Protein AF-A0A920R670-F1 (afdb_monomer)

Sequence (106 aa):
MGSRFCSRLHLQIFKWGPRGAPAFLYAAKKHQEYCEQPITGWMGHKAPFDFDKKYVASKRMTKFLSGTPPVLSMSMLDAALVSFEKIDVQQLREKSIQLTELFLSL

Mean predicted aligned error: 9.37 Å

Solvent-accessible surface area (backbone atoms only — not comparable to full-atom values): 6595 Å² total; per-residue (Å²): 136,83,80,64,65,56,83,86,53,81,65,47,78,48,75,56,80,65,96,81,46,62,69,46,80,45,62,55,77,94,44,36,68,73,49,61,59,90,62,73,26,58,58,5,29,64,59,60,83,70,75,63,91,68,88,46,70,30,68,46,77,52,27,70,32,42,59,85,74,63,60,69,45,49,54,54,47,51,62,54,48,60,72,48,73,83,52,56,68,65,62,54,50,52,52,53,49,54,55,50,52,52,61,73,75,108

Radius of gyration: 18.81 Å; Cα contacts (8 Å, |Δi|>4): 95; chains: 1; bounding box: 41×33×57 Å

Structure (mmCIF, N/CA/C/O backbone):
data_AF-A0A920R670-F1
#
_entry.id   AF-A0A920R670-F1
#
loop_
_atom_site.group_PDB
_atom_site.id
_atom_site.type_symbol
_atom_site.label_atom_id
_atom_site.label_alt_id
_atom_site.label_comp_id
_atom_site.label_asym_id
_atom_site.label_entity_id
_atom_site.label_seq_id
_atom_site.pdbx_PDB_ins_code
_atom_site.Cartn_x
_atom_site.Cartn_y
_atom_site.Cartn_z
_atom_site.occupancy
_atom_site.B_iso_or_equiv
_atom_site.auth_seq_id
_atom_site.auth_comp_id
_atom_site.auth_asym_id
_atom_site.auth_atom_id
_atom_site.pdbx_PDB_model_num
ATOM 1 N N . MET A 1 1 ? 23.163 19.875 -10.358 1.00 33.22 1 MET A N 1
ATOM 2 C CA . MET A 1 1 ? 22.363 18.672 -10.677 1.00 33.22 1 MET A CA 1
ATOM 3 C C . MET A 1 1 ? 21.444 18.400 -9.484 1.00 33.22 1 MET A C 1
ATOM 5 O O . MET A 1 1 ? 21.816 17.681 -8.571 1.00 33.22 1 MET A O 1
ATOM 9 N N . GLY A 1 2 ? 20.329 19.131 -9.384 1.00 31.88 2 GLY A N 1
ATOM 10 C CA . GLY A 1 2 ? 19.491 19.152 -8.180 1.00 31.88 2 GLY A CA 1
ATOM 11 C C . GLY A 1 2 ? 18.440 18.052 -8.219 1.00 31.88 2 GLY A C 1
ATOM 12 O O . GLY A 1 2 ? 17.423 18.215 -8.888 1.00 31.88 2 GLY A O 1
ATOM 13 N N . SER A 1 3 ? 18.679 16.951 -7.511 1.00 33.19 3 SER A N 1
ATOM 14 C CA . SER A 1 3 ? 17.664 15.935 -7.238 1.00 33.19 3 SER A CA 1
ATOM 15 C C . SER A 1 3 ? 16.542 16.584 -6.430 1.00 33.19 3 SER A C 1
ATOM 17 O O . SER A 1 3 ? 16.711 16.877 -5.243 1.00 33.19 3 SER A O 1
ATOM 19 N N . ARG A 1 4 ? 15.404 16.854 -7.080 1.00 39.72 4 ARG A N 1
ATOM 20 C CA . ARG A 1 4 ? 14.186 17.341 -6.425 1.00 39.72 4 ARG A CA 1
ATOM 21 C C . ARG A 1 4 ? 13.562 16.176 -5.667 1.00 39.72 4 ARG A C 1
ATOM 23 O O . ARG A 1 4 ? 12.549 15.617 -6.073 1.00 39.72 4 ARG A O 1
ATOM 30 N N . PHE A 1 5 ? 14.195 15.795 -4.561 1.00 43.66 5 PHE A N 1
ATOM 31 C CA . PHE A 1 5 ? 13.562 14.950 -3.562 1.00 43.66 5 PHE A 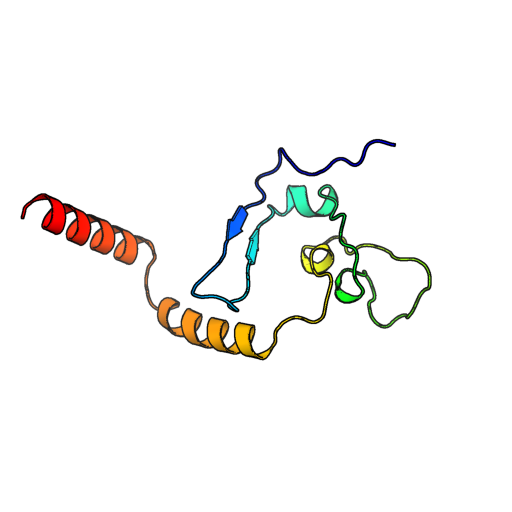CA 1
ATOM 32 C C . PHE A 1 5 ? 12.230 15.608 -3.197 1.00 43.66 5 PHE A C 1
ATOM 34 O O . PHE A 1 5 ? 12.193 16.788 -2.845 1.00 43.66 5 PHE A O 1
ATOM 41 N N . CYS A 1 6 ? 11.136 14.864 -3.347 1.00 45.53 6 CYS A N 1
ATOM 42 C CA . CYS A 1 6 ? 9.769 15.317 -3.101 1.00 45.53 6 CYS A CA 1
ATOM 43 C C . CYS A 1 6 ? 9.537 15.521 -1.585 1.00 45.53 6 CYS A C 1
ATOM 45 O O . CYS A 1 6 ? 8.683 14.878 -0.990 1.00 45.53 6 CYS A O 1
ATOM 47 N N . SER A 1 7 ? 10.306 16.393 -0.924 1.00 42.75 7 SER A N 1
ATOM 48 C CA . SER A 1 7 ? 10.184 16.695 0.511 1.00 42.75 7 SER A CA 1
ATOM 49 C C . SER A 1 7 ? 8.993 17.604 0.832 1.00 42.75 7 SER A C 1
ATOM 51 O O . SER A 1 7 ? 8.693 17.837 1.999 1.00 42.75 7 SER A O 1
ATOM 53 N N . ARG A 1 8 ? 8.298 18.122 -0.196 1.00 37.47 8 ARG A N 1
ATOM 54 C CA . ARG A 1 8 ? 7.207 19.102 -0.056 1.00 37.47 8 ARG A CA 1
ATOM 55 C C . ARG A 1 8 ? 5.932 18.769 -0.832 1.00 37.47 8 ARG A C 1
ATOM 57 O O . ARG A 1 8 ? 5.113 19.647 -1.087 1.00 37.47 8 ARG A O 1
ATOM 64 N N . LEU A 1 9 ? 5.757 17.513 -1.227 1.00 45.66 9 LEU A N 1
ATOM 65 C CA . LEU A 1 9 ? 4.491 16.994 -1.742 1.00 45.66 9 LEU A CA 1
ATOM 66 C C . LEU A 1 9 ? 3.993 15.955 -0.735 1.00 45.66 9 LEU A C 1
ATOM 68 O O . LEU A 1 9 ? 4.808 15.290 -0.109 1.00 45.66 9 LEU A O 1
ATOM 72 N N . HIS A 1 10 ? 2.676 15.854 -0.551 1.00 52.06 10 HIS A N 1
ATOM 73 C CA . HIS A 1 10 ? 2.006 15.001 0.439 1.00 52.06 10 HIS A CA 1
ATOM 74 C C . HIS A 1 10 ? 2.230 13.499 0.151 1.00 52.06 10 HIS A C 1
ATOM 76 O O . HIS A 1 10 ? 1.303 12.793 -0.243 1.00 52.06 10 HIS A O 1
ATOM 82 N N . LEU A 1 11 ? 3.469 13.025 0.280 1.00 50.09 11 LEU A N 1
ATOM 83 C CA . LEU A 1 11 ? 3.818 11.616 0.319 1.00 50.09 11 LEU A CA 1
ATOM 84 C C . LEU A 1 11 ? 3.499 11.128 1.727 1.00 50.09 11 LEU A C 1
ATOM 86 O O . LEU A 1 11 ? 4.160 11.508 2.692 1.00 50.09 11 LEU A O 1
ATOM 90 N N . GLN A 1 12 ? 2.468 10.304 1.838 1.00 57.41 12 GLN A N 1
ATOM 91 C CA . GLN A 1 12 ? 2.158 9.621 3.085 1.00 57.41 12 GLN A CA 1
ATOM 92 C C . GLN A 1 12 ? 2.700 8.201 2.982 1.00 57.41 12 GLN A C 1
ATOM 94 O O . GLN A 1 12 ? 2.304 7.439 2.097 1.00 57.41 12 GLN A O 1
ATOM 99 N N . ILE A 1 13 ? 3.641 7.880 3.867 1.00 62.78 13 ILE A N 1
ATOM 100 C CA . ILE A 1 13 ? 4.139 6.520 4.055 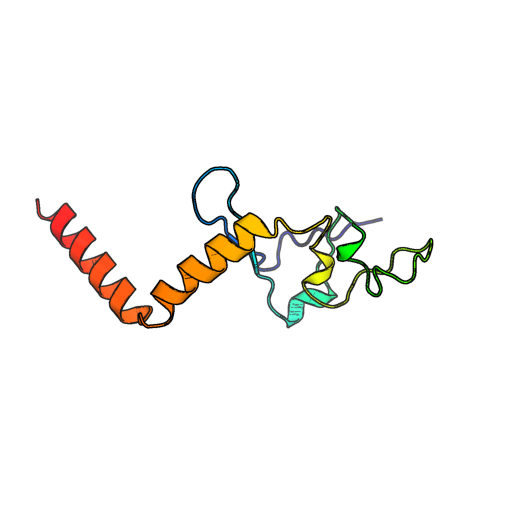1.00 62.78 13 ILE A CA 1
ATOM 101 C C . ILE A 1 13 ? 3.380 5.941 5.233 1.00 62.78 13 ILE A C 1
ATOM 103 O O . ILE A 1 13 ? 3.416 6.486 6.336 1.00 62.78 13 ILE A O 1
ATOM 107 N N . PHE A 1 14 ? 2.696 4.834 4.988 1.00 54.75 14 PHE A N 1
ATOM 108 C CA . PHE A 1 14 ? 1.904 4.155 5.993 1.00 54.75 14 PHE A CA 1
ATOM 109 C C . PHE A 1 14 ? 2.407 2.725 6.153 1.00 54.75 14 PHE A C 1
ATOM 111 O O . PHE A 1 14 ? 2.596 2.009 5.170 1.00 54.75 14 PHE A O 1
ATOM 118 N N . LYS A 1 15 ? 2.649 2.305 7.394 1.00 61.50 15 LYS A N 1
ATOM 119 C CA . LYS A 1 15 ? 3.056 0.939 7.722 1.00 61.50 15 LYS A CA 1
ATOM 120 C C . LYS A 1 15 ? 1.954 0.295 8.542 1.00 61.50 15 LYS A C 1
ATOM 122 O O . LYS A 1 15 ? 1.569 0.838 9.574 1.00 61.50 15 LYS A O 1
ATOM 127 N N . TRP A 1 16 ? 1.474 -0.859 8.097 1.00 54.09 16 TRP A N 1
ATOM 128 C CA . TRP A 1 16 ? 0.396 -1.568 8.775 1.00 54.09 16 TRP A CA 1
ATOM 129 C C . TRP A 1 16 ? 0.935 -2.813 9.466 1.00 54.09 16 TRP A C 1
ATOM 131 O O . TRP A 1 16 ? 1.418 -3.695 8.783 1.00 54.09 16 TRP A O 1
ATOM 141 N N . GLY A 1 17 ? 0.870 -2.904 10.795 1.00 58.81 17 GLY A N 1
ATOM 142 C CA . GLY A 1 17 ? 1.195 -4.136 11.527 1.00 58.81 17 GLY A CA 1
ATOM 143 C C . GLY A 1 17 ? 2.675 -4.352 11.922 1.00 58.81 17 GLY A C 1
ATOM 144 O O . GLY A 1 17 ? 3.502 -3.436 11.832 1.00 58.81 17 GLY A O 1
ATOM 145 N N . PRO A 1 18 ? 3.009 -5.557 12.437 1.00 56.72 18 PRO A N 1
ATOM 146 C CA . PRO A 1 18 ? 4.323 -5.895 12.998 1.00 56.72 18 PRO A CA 1
ATOM 147 C C . PRO A 1 18 ? 5.434 -6.015 11.932 1.00 56.72 18 PRO A C 1
ATOM 149 O O . PRO A 1 18 ? 5.221 -5.833 10.733 1.00 56.72 18 PRO A O 1
ATOM 152 N N . ARG A 1 19 ? 6.678 -6.272 12.368 1.00 62.00 19 ARG A N 1
ATOM 153 C CA . ARG A 1 19 ? 7.857 -6.408 11.484 1.00 62.00 19 ARG A CA 1
ATOM 154 C C . ARG A 1 19 ? 7.570 -7.393 10.334 1.00 62.00 19 ARG A C 1
ATOM 156 O O . ARG A 1 19 ? 7.285 -8.550 10.598 1.00 62.00 19 ARG A O 1
ATOM 163 N N . GLY A 1 20 ? 7.676 -6.933 9.082 1.00 63.91 20 GLY A N 1
ATOM 164 C CA . GLY A 1 20 ? 7.477 -7.754 7.874 1.00 63.91 20 GLY A CA 1
ATOM 165 C C . GLY A 1 20 ? 6.190 -7.471 7.091 1.00 63.91 20 GLY A C 1
ATOM 166 O O . GLY A 1 20 ? 6.024 -7.984 5.984 1.00 63.91 20 GLY A O 1
ATOM 167 N N . ALA A 1 21 ? 5.303 -6.632 7.622 1.00 69.50 21 ALA A N 1
ATOM 168 C CA . ALA A 1 21 ? 4.110 -6.222 6.901 1.00 69.50 21 ALA A CA 1
ATOM 169 C C . ALA A 1 21 ? 4.410 -5.162 5.817 1.00 69.50 21 ALA A C 1
ATOM 171 O O . ALA A 1 21 ? 5.324 -4.341 5.993 1.00 69.50 21 ALA A O 1
ATOM 172 N N . PRO A 1 22 ? 3.675 -5.185 4.688 1.00 76.50 22 PRO A N 1
ATOM 173 C CA . PRO A 1 22 ? 3.935 -4.301 3.562 1.00 76.50 22 PRO A CA 1
ATOM 174 C C . PRO A 1 22 ? 3.655 -2.842 3.945 1.00 76.50 22 PRO A C 1
ATOM 176 O O . PRO A 1 22 ? 2.703 -2.532 4.661 1.00 76.50 22 PRO A O 1
ATOM 179 N N . ALA A 1 23 ? 4.510 -1.941 3.465 1.00 79.56 23 ALA A N 1
ATOM 180 C CA . ALA A 1 23 ? 4.301 -0.504 3.582 1.00 79.56 23 ALA A CA 1
ATOM 181 C C . ALA A 1 23 ? 3.594 0.031 2.333 1.00 79.56 23 ALA A C 1
ATOM 183 O O . ALA A 1 23 ? 3.833 -0.443 1.221 1.00 79.56 23 ALA A O 1
ATOM 184 N N . PHE A 1 24 ? 2.768 1.054 2.523 1.00 79.38 24 PHE A N 1
ATOM 185 C CA . PHE A 1 24 ? 2.039 1.738 1.463 1.00 79.38 24 PHE A CA 1
ATOM 186 C C . PHE A 1 24 ? 2.588 3.135 1.266 1.00 79.38 24 PHE A C 1
ATOM 188 O O . PHE A 1 24 ? 2.937 3.831 2.223 1.00 79.38 24 PHE A O 1
ATOM 195 N N . LEU A 1 25 ? 2.619 3.545 0.004 1.00 84.00 25 LEU A N 1
ATOM 196 C CA . LEU A 1 25 ? 2.910 4.906 -0.391 1.00 84.00 25 LEU A CA 1
ATOM 197 C C . LEU A 1 25 ? 1.678 5.494 -1.063 1.00 84.00 25 LEU A C 1
ATOM 199 O O . LEU A 1 25 ? 1.202 4.962 -2.067 1.00 84.00 25 LEU A O 1
ATOM 203 N N . TYR A 1 26 ? 1.207 6.624 -0.550 1.00 82.25 26 TYR A N 1
ATOM 204 C CA . TYR A 1 26 ? 0.216 7.440 -1.232 1.00 82.25 26 TYR A CA 1
ATOM 205 C C . TYR A 1 26 ? 0.876 8.698 -1.794 1.00 82.25 26 TYR A C 1
ATOM 207 O O . TYR A 1 26 ? 1.536 9.445 -1.072 1.00 82.25 26 TYR A O 1
ATOM 215 N N . ALA A 1 27 ? 0.668 8.944 -3.087 1.00 84.06 27 ALA A N 1
ATOM 216 C CA . ALA A 1 27 ? 0.982 10.210 -3.731 1.00 84.06 27 ALA A CA 1
ATOM 217 C C . ALA A 1 27 ? -0.198 10.627 -4.614 1.00 84.06 27 ALA A C 1
ATOM 219 O O . ALA A 1 27 ? -0.658 9.864 -5.472 1.00 84.06 27 ALA A O 1
ATOM 220 N N . ALA A 1 28 ? -0.684 11.855 -4.409 1.00 85.62 28 ALA A N 1
ATOM 221 C CA . ALA A 1 28 ? -1.801 12.403 -5.174 1.00 85.62 28 ALA A CA 1
ATOM 222 C C . ALA A 1 28 ? -1.525 12.326 -6.687 1.00 85.62 28 ALA A C 1
ATOM 224 O O . ALA A 1 28 ? -0.412 12.601 -7.129 1.00 85.62 28 ALA A O 1
ATOM 225 N N . LYS A 1 29 ? -2.537 12.007 -7.504 1.00 83.56 29 LYS A N 1
ATOM 226 C CA . LYS A 1 29 ? -2.377 11.765 -8.955 1.00 83.56 29 LYS A CA 1
ATOM 227 C C . LYS A 1 29 ? -1.614 12.881 -9.688 1.00 83.56 29 LYS A C 1
ATOM 229 O O . LYS A 1 29 ? -0.716 12.594 -10.470 1.00 83.56 29 LYS A O 1
A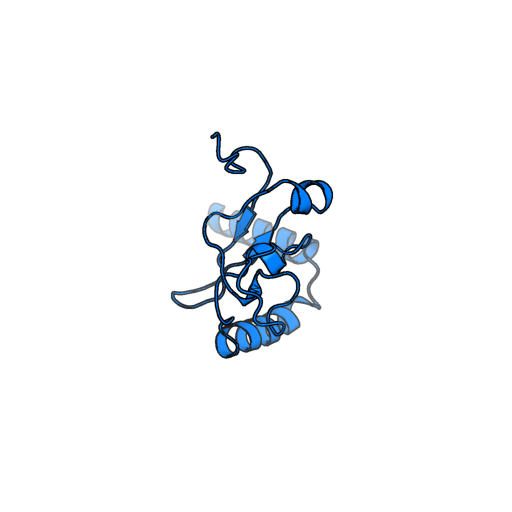TOM 234 N N . LYS A 1 30 ? -1.897 14.145 -9.349 1.00 84.56 30 LYS A N 1
ATOM 235 C CA . LYS A 1 30 ? -1.222 15.359 -9.865 1.00 84.56 30 LYS A CA 1
ATOM 236 C C . LYS A 1 30 ? 0.291 15.424 -9.605 1.00 84.56 30 LYS A C 1
ATOM 238 O O . LYS A 1 30 ? 0.994 16.226 -10.201 1.00 84.56 30 LYS A O 1
ATOM 243 N N . HIS A 1 31 ? 0.782 14.619 -8.675 1.00 82.31 31 HIS A N 1
ATOM 244 C CA . HIS A 1 31 ? 2.149 14.626 -8.170 1.00 82.31 31 HIS A CA 1
ATOM 245 C C . HIS A 1 31 ? 2.944 13.390 -8.595 1.00 82.31 31 HIS A C 1
ATOM 247 O O . HIS A 1 31 ? 4.169 13.373 -8.482 1.00 82.31 31 HIS A O 1
ATOM 253 N N . GLN A 1 32 ? 2.262 12.375 -9.128 1.00 83.62 32 GLN A N 1
ATOM 254 C CA . GLN A 1 32 ? 2.887 11.119 -9.522 1.00 83.62 32 GLN A CA 1
ATOM 255 C C . GLN A 1 32 ? 3.854 11.278 -10.689 1.00 83.62 32 GLN A C 1
ATOM 257 O O . GLN A 1 32 ? 4.799 10.511 -10.746 1.00 83.62 32 GLN A O 1
ATOM 262 N N . GLU A 1 33 ? 3.681 12.244 -11.597 1.00 80.38 33 GLU A N 1
ATOM 263 C CA . GLU A 1 33 ? 4.644 12.458 -12.690 1.00 80.38 33 GLU A CA 1
ATOM 264 C C . GLU A 1 33 ? 5.915 13.165 -12.190 1.00 80.38 33 GLU A C 1
ATOM 266 O O . GLU A 1 33 ? 7.016 12.757 -12.548 1.00 80.38 33 GLU A O 1
ATOM 271 N N . TYR A 1 34 ? 5.773 14.131 -11.276 1.00 81.75 34 TYR A N 1
ATOM 272 C CA . TYR A 1 34 ? 6.868 15.000 -10.825 1.00 81.75 34 TYR A CA 1
ATOM 273 C C . TYR A 1 34 ? 7.713 14.451 -9.671 1.00 81.75 34 TYR A C 1
ATOM 275 O O . TYR A 1 34 ? 8.848 14.886 -9.505 1.00 81.75 34 TYR A O 1
ATOM 283 N N . CYS A 1 35 ? 7.188 13.546 -8.838 1.00 78.94 35 CYS A N 1
ATOM 284 C CA . CYS A 1 35 ? 7.981 13.013 -7.726 1.00 78.94 35 CYS A CA 1
ATOM 285 C C . CYS A 1 35 ? 8.985 11.971 -8.215 1.00 78.94 35 CYS A C 1
ATOM 287 O O . CYS A 1 35 ? 8.585 10.968 -8.788 1.00 78.94 35 CYS A O 1
ATOM 289 N N . GLU A 1 36 ? 10.270 12.154 -7.954 1.00 78.75 36 GLU A N 1
ATOM 290 C CA . GLU A 1 36 ? 11.309 11.188 -8.322 1.00 78.75 36 GLU A CA 1
ATOM 291 C C . GLU A 1 36 ? 11.652 10.272 -7.138 1.00 78.75 36 GLU A C 1
ATOM 293 O O . GLU A 1 36 ? 11.658 10.710 -5.987 1.00 78.75 36 GLU A O 1
ATOM 298 N N . GLN A 1 37 ? 11.923 8.995 -7.424 1.00 79.00 37 GLN A N 1
ATOM 299 C CA . GLN A 1 37 ? 12.372 8.000 -6.447 1.00 79.00 37 GLN A CA 1
ATOM 300 C C . GLN A 1 37 ? 13.859 7.710 -6.706 1.00 79.00 37 GLN A C 1
ATOM 302 O O . GLN A 1 37 ? 14.187 7.262 -7.805 1.00 79.00 37 GLN A O 1
ATOM 307 N N . PRO A 1 38 ? 14.763 7.924 -5.732 1.00 80.88 38 PRO A N 1
ATOM 308 C CA . PRO A 1 38 ? 16.191 7.634 -5.897 1.00 80.88 38 PRO A CA 1
ATOM 309 C C . PRO A 1 38 ? 16.483 6.132 -6.024 1.00 80.88 38 PRO A C 1
ATOM 311 O O . PRO A 1 38 ? 17.446 5.740 -6.676 1.00 80.88 38 PRO A O 1
ATOM 314 N N . ILE A 1 39 ? 15.652 5.284 -5.406 1.00 81.75 39 ILE A N 1
ATOM 315 C CA . ILE A 1 39 ? 15.799 3.827 -5.444 1.00 81.75 39 ILE A CA 1
ATOM 316 C C . ILE A 1 39 ? 15.092 3.292 -6.691 1.00 81.75 39 ILE A C 1
ATOM 318 O O . ILE A 1 39 ? 13.922 2.903 -6.655 1.00 81.75 39 ILE A O 1
ATOM 322 N N . THR A 1 40 ? 15.811 3.304 -7.807 1.00 81.19 40 THR A N 1
ATOM 323 C CA . THR A 1 40 ? 15.337 2.719 -9.064 1.00 81.19 40 THR A CA 1
ATOM 324 C C . THR A 1 40 ? 15.430 1.201 -9.010 1.00 81.19 40 THR A C 1
ATOM 326 O O . THR A 1 40 ? 16.370 0.634 -8.456 1.00 81.19 40 THR A O 1
ATOM 329 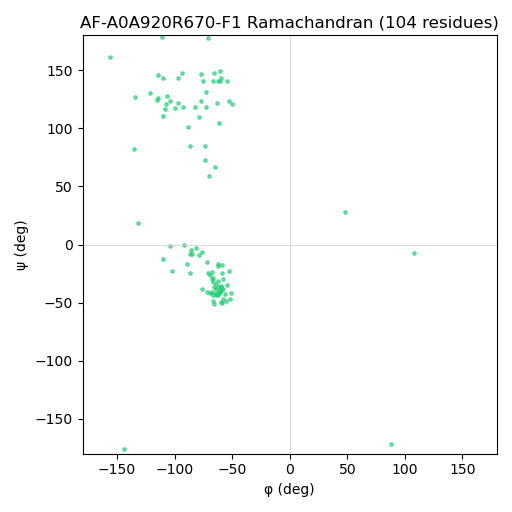N N . GLY A 1 41 ? 14.430 0.528 -9.565 1.00 82.00 41 GLY A N 1
ATOM 330 C CA . GLY A 1 41 ? 14.414 -0.922 -9.605 1.00 82.00 41 GLY A CA 1
ATOM 331 C C . GLY A 1 41 ? 13.554 -1.450 -10.732 1.00 82.00 41 GLY A C 1
ATOM 332 O O . GLY A 1 41 ? 12.734 -0.726 -11.292 1.00 82.00 41 GLY A O 1
ATOM 333 N N . TRP A 1 42 ? 13.776 -2.709 -11.096 1.00 83.19 42 TRP A N 1
ATOM 334 C CA . TRP A 1 42 ? 13.257 -3.279 -12.339 1.00 83.19 42 TRP A CA 1
ATOM 335 C C . TRP A 1 42 ? 11.728 -3.199 -12.452 1.00 83.19 42 TRP A C 1
ATOM 337 O O . TRP A 1 42 ? 11.217 -2.836 -13.504 1.00 83.19 42 TRP A O 1
ATOM 347 N N . MET A 1 43 ? 10.994 -3.409 -11.355 1.00 83.19 43 MET A N 1
ATOM 348 C CA . MET A 1 43 ? 9.529 -3.282 -11.325 1.00 83.19 43 MET A CA 1
ATOM 349 C C . MET A 1 43 ? 9.006 -1.838 -11.414 1.00 83.19 43 MET A C 1
ATOM 351 O O . MET A 1 43 ? 7.828 -1.629 -11.702 1.00 83.19 43 MET A O 1
ATOM 355 N N . GLY A 1 44 ? 9.866 -0.842 -11.195 1.00 83.06 44 GLY A N 1
ATOM 356 C CA . GLY A 1 44 ? 9.566 0.577 -11.389 1.00 83.06 44 GLY A CA 1
ATOM 357 C C . GLY A 1 44 ? 9.761 1.055 -12.825 1.00 83.06 44 GLY A C 1
ATOM 358 O O . GLY A 1 44 ? 9.371 2.180 -13.166 1.00 83.06 44 GLY A O 1
ATOM 359 N N . HIS A 1 45 ? 10.328 0.195 -13.674 1.00 84.88 45 HIS A N 1
ATOM 360 C CA . HIS A 1 45 ? 10.492 0.443 -15.094 1.00 84.88 45 HIS A CA 1
ATOM 361 C C . HIS A 1 45 ? 9.136 0.514 -15.806 1.00 84.88 45 HIS A C 1
ATOM 363 O O . HIS A 1 45 ? 8.186 -0.183 -15.447 1.00 84.88 45 HIS A O 1
ATOM 369 N N . LYS A 1 46 ? 9.038 1.331 -16.859 1.00 85.88 46 LYS A N 1
ATOM 370 C CA . LYS A 1 46 ? 7.841 1.393 -17.713 1.00 85.88 46 LYS A CA 1
ATOM 371 C C . LYS A 1 46 ? 7.530 0.034 -18.359 1.00 85.88 46 LYS A C 1
ATOM 373 O O . LYS A 1 46 ? 6.360 -0.297 -18.520 1.00 85.88 46 LYS A O 1
ATOM 378 N N . ALA A 1 47 ? 8.568 -0.721 -18.713 1.00 82.25 47 ALA A N 1
ATOM 379 C CA . ALA A 1 47 ? 8.475 -2.039 -19.335 1.00 82.25 47 ALA A CA 1
ATOM 380 C C . ALA A 1 47 ? 9.469 -3.012 -18.666 1.00 82.25 47 ALA A C 1
ATOM 382 O O . ALA A 1 47 ? 10.596 -3.159 -19.138 1.00 82.25 47 ALA A O 1
ATOM 383 N N . PRO A 1 48 ? 9.122 -3.615 -17.516 1.00 77.69 48 PRO A N 1
ATOM 384 C CA . PRO A 1 48 ? 10.050 -4.427 -16.717 1.00 77.69 48 PRO A CA 1
ATOM 385 C C . PRO A 1 48 ? 10.579 -5.675 -17.443 1.00 77.69 48 PRO A C 1
ATOM 387 O O . PRO A 1 48 ? 11.604 -6.216 -17.039 1.00 77.69 48 PRO A O 1
ATOM 390 N N . PHE A 1 49 ? 9.905 -6.113 -18.510 1.00 82.88 49 PHE A N 1
ATOM 391 C CA . PHE A 1 49 ? 10.240 -7.316 -19.277 1.00 82.88 49 PHE A CA 1
ATOM 392 C C . PHE A 1 49 ? 10.920 -7.037 -20.625 1.00 82.88 49 PHE A C 1
ATOM 394 O O . PHE A 1 49 ? 11.283 -7.985 -21.310 1.00 82.88 49 PHE A O 1
ATOM 401 N N . ASP A 1 50 ? 11.132 -5.770 -20.998 1.00 82.88 50 ASP A N 1
ATOM 402 C CA . ASP A 1 50 ? 11.819 -5.423 -22.255 1.00 82.88 50 ASP A CA 1
ATOM 403 C C . ASP A 1 50 ? 13.349 -5.566 -22.143 1.00 82.88 50 ASP A C 1
ATOM 405 O O . ASP A 1 50 ? 14.049 -5.468 -23.145 1.00 82.88 50 ASP A O 1
ATOM 409 N N . PHE A 1 51 ? 13.876 -5.786 -20.927 1.00 70.94 51 PHE A N 1
ATOM 410 C CA . PHE A 1 51 ? 15.310 -5.934 -20.622 1.00 70.94 51 PHE A CA 1
ATOM 411 C C . PHE A 1 51 ? 16.213 -4.852 -21.253 1.00 70.94 51 PHE A C 1
ATOM 413 O O . PHE A 1 51 ? 17.397 -5.083 -21.507 1.00 70.94 51 PHE A O 1
ATOM 420 N N . ASP A 1 52 ? 15.670 -3.654 -21.490 1.00 79.06 52 ASP A N 1
ATOM 421 C CA . ASP A 1 52 ? 16.438 -2.515 -21.986 1.00 79.06 52 ASP A CA 1
ATOM 422 C C . ASP A 1 52 ? 17.522 -2.134 -20.962 1.00 79.06 52 ASP A C 1
ATOM 424 O O . ASP A 1 52 ? 17.309 -2.142 -19.746 1.00 79.06 52 ASP A O 1
ATOM 428 N N . LYS A 1 53 ? 18.707 -1.774 -21.459 1.00 77.25 53 LYS A N 1
ATOM 429 C CA . LYS A 1 53 ? 19.816 -1.274 -20.636 1.00 77.25 53 LYS A CA 1
ATOM 430 C C . LYS A 1 53 ? 19.496 0.094 -20.033 1.00 77.25 53 LYS A C 1
ATOM 432 O O . LYS A 1 53 ? 20.109 0.478 -19.035 1.00 77.25 53 LYS A O 1
ATOM 437 N N . LYS A 1 54 ? 18.589 0.860 -20.649 1.00 83.06 54 LYS A N 1
ATOM 438 C CA . LYS A 1 54 ? 18.183 2.185 -20.173 1.00 83.06 54 LYS A CA 1
ATOM 439 C C . LYS A 1 54 ? 16.957 2.078 -19.279 1.00 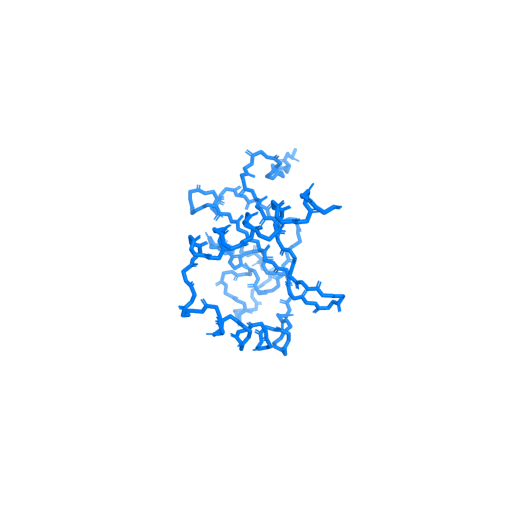83.06 54 LYS A C 1
ATOM 441 O O . LYS A 1 54 ? 15.879 1.724 -19.735 1.00 83.06 54 LYS A O 1
ATOM 446 N N . TYR A 1 55 ? 17.107 2.489 -18.023 1.00 81.19 55 TYR A N 1
ATOM 447 C CA . TYR A 1 55 ? 15.978 2.619 -17.112 1.00 81.19 55 TYR A CA 1
ATOM 448 C C . TYR A 1 55 ? 15.104 3.830 -17.475 1.00 81.19 55 TYR A C 1
ATOM 450 O O . TYR A 1 55 ? 15.531 4.981 -17.390 1.00 81.19 55 TYR A O 1
ATOM 458 N N . VAL A 1 56 ? 13.849 3.565 -17.818 1.00 84.75 56 VAL A N 1
ATOM 459 C CA . VAL A 1 56 ? 12.767 4.535 -17.974 1.00 84.75 56 VAL A CA 1
ATOM 460 C C . VAL A 1 56 ? 11.762 4.334 -16.842 1.00 84.75 56 VAL A C 1
ATOM 462 O O . VAL A 1 56 ? 11.042 3.335 -16.805 1.00 84.75 56 VAL A O 1
ATOM 465 N N . ALA A 1 57 ? 11.684 5.296 -15.921 1.00 84.00 57 ALA A N 1
ATOM 466 C CA . ALA A 1 57 ? 10.709 5.263 -14.834 1.00 84.00 57 ALA A CA 1
ATOM 467 C C . ALA A 1 57 ? 9.267 5.246 -15.371 1.00 84.00 57 ALA A C 1
ATOM 469 O O . ALA A 1 57 ? 8.922 5.962 -16.317 1.00 84.00 57 ALA A O 1
ATOM 470 N N . SER A 1 58 ? 8.396 4.467 -14.732 1.00 83.62 58 SER A N 1
ATOM 471 C CA . SER A 1 58 ? 6.956 4.539 -14.983 1.00 83.62 58 SER A CA 1
ATOM 472 C C . SER A 1 58 ? 6.401 5.937 -14.659 1.00 83.62 58 SER A C 1
ATOM 474 O O . SER A 1 58 ? 6.866 6.623 -13.753 1.00 83.62 58 SER A O 1
ATOM 476 N N . LYS A 1 59 ? 5.357 6.370 -15.375 1.00 81.69 59 LYS A N 1
ATOM 477 C CA . LYS A 1 59 ? 4.633 7.623 -15.073 1.00 81.69 59 LYS A CA 1
ATOM 478 C C . LYS A 1 59 ? 3.590 7.474 -13.954 1.00 81.69 59 LYS A C 1
ATOM 480 O O . LYS A 1 59 ? 2.920 8.442 -13.605 1.00 81.69 59 LYS A O 1
ATOM 485 N N . ARG A 1 60 ? 3.407 6.259 -13.427 1.00 84.06 60 ARG A N 1
ATOM 486 C CA . ARG A 1 60 ? 2.417 5.911 -12.392 1.00 84.06 60 ARG A CA 1
ATOM 487 C C . ARG A 1 60 ? 3.106 5.566 -11.070 1.00 84.06 60 ARG A C 1
ATOM 489 O O . ARG A 1 60 ? 4.329 5.488 -11.005 1.00 84.06 60 ARG A O 1
ATOM 496 N N . MET A 1 61 ? 2.314 5.268 -10.036 1.00 85.12 61 MET A N 1
ATOM 497 C CA . MET A 1 61 ? 2.811 4.802 -8.729 1.00 85.12 61 MET A CA 1
ATOM 498 C C . MET A 1 61 ? 3.754 3.594 -8.802 1.00 85.12 61 MET A C 1
ATOM 500 O O . MET A 1 61 ? 4.569 3.415 -7.903 1.00 85.12 61 MET A O 1
ATOM 504 N N . THR A 1 62 ? 3.699 2.794 -9.873 1.00 85.06 62 THR A N 1
ATOM 505 C CA . THR A 1 62 ? 4.600 1.647 -10.039 1.00 85.06 62 THR A CA 1
ATOM 506 C C . THR A 1 62 ? 6.072 2.046 -10.039 1.00 85.06 62 THR A C 1
ATOM 508 O O . THR A 1 62 ? 6.888 1.251 -9.605 1.00 85.06 62 THR A O 1
ATOM 511 N N . LYS A 1 63 ? 6.427 3.292 -10.387 1.00 84.88 63 LYS A N 1
ATOM 512 C CA . LYS A 1 63 ? 7.817 3.786 -10.342 1.00 84.88 63 LYS A CA 1
ATOM 513 C C . LYS A 1 63 ? 8.456 3.804 -8.952 1.00 84.88 63 LYS A C 1
ATOM 515 O O . LYS A 1 63 ? 9.670 3.934 -8.844 1.00 84.88 63 LYS A O 1
ATOM 520 N N . PHE A 1 64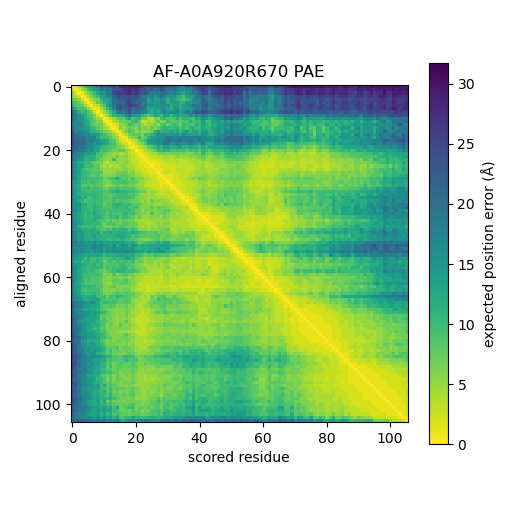 ? 7.643 3.715 -7.900 1.00 85.06 64 PHE A N 1
ATOM 521 C CA . PHE A 1 64 ? 8.115 3.610 -6.521 1.00 85.06 64 PHE A CA 1
ATOM 522 C C . PHE A 1 64 ? 8.407 2.158 -6.106 1.00 85.06 64 PHE A C 1
ATOM 524 O O . PHE A 1 64 ? 8.906 1.933 -5.005 1.00 85.06 64 PHE A O 1
ATOM 531 N N . LEU A 1 65 ? 8.122 1.175 -6.968 1.00 85.56 65 LEU A N 1
ATOM 532 C CA . LEU A 1 65 ? 8.487 -0.222 -6.757 1.00 85.56 65 LEU A CA 1
ATOM 533 C C . LEU A 1 65 ? 9.943 -0.438 -7.173 1.00 85.56 65 LEU A C 1
ATOM 535 O O . LEU A 1 65 ? 10.303 -0.267 -8.334 1.00 85.56 65 LEU A O 1
ATOM 539 N N . SER A 1 66 ? 10.783 -0.844 -6.225 1.00 83.38 66 SER A N 1
ATOM 540 C CA . SER A 1 66 ? 12.208 -1.083 -6.488 1.00 83.38 66 SER A CA 1
ATOM 541 C C . SER A 1 66 ? 12.557 -2.572 -6.625 1.00 83.38 66 SER A C 1
ATOM 543 O O . SER A 1 66 ? 13.552 -2.933 -7.245 1.00 83.38 66 SER A O 1
ATOM 545 N N . GLY A 1 67 ? 11.751 -3.468 -6.066 1.00 82.25 67 GLY A N 1
ATOM 546 C CA . GLY A 1 67 ? 12.053 -4.898 -6.037 1.00 82.25 67 GLY A CA 1
ATOM 547 C C . GLY A 1 67 ? 10.810 -5.749 -6.193 1.00 82.25 67 GLY A C 1
ATOM 548 O O . GLY A 1 67 ? 9.714 -5.228 -6.394 1.00 82.25 67 GLY A O 1
ATOM 549 N N . THR A 1 68 ? 10.998 -7.062 -6.088 1.00 83.88 68 THR A N 1
ATOM 550 C CA . THR A 1 68 ? 9.900 -8.026 -6.107 1.00 83.88 68 THR A CA 1
ATOM 551 C C . THR A 1 68 ? 8.987 -7.796 -4.898 1.00 83.88 68 THR A C 1
ATOM 553 O O . THR A 1 68 ? 9.467 -7.845 -3.763 1.00 83.88 68 THR A O 1
ATOM 556 N N . PRO A 1 69 ? 7.686 -7.532 -5.108 1.00 82.38 69 PRO A N 1
ATOM 557 C CA . PRO A 1 69 ? 6.733 -7.337 -4.036 1.00 82.38 69 PRO A CA 1
ATOM 558 C C . PRO A 1 69 ? 6.642 -8.580 -3.144 1.00 82.38 69 PRO A C 1
ATOM 560 O O . PRO A 1 69 ? 6.684 -9.702 -3.655 1.00 82.38 69 PRO A O 1
ATOM 563 N N . PRO A 1 70 ? 6.471 -8.415 -1.822 1.00 84.19 70 PRO A N 1
ATOM 564 C CA . PRO A 1 70 ? 6.305 -9.536 -0.905 1.00 84.19 70 PRO A CA 1
ATOM 565 C C . PRO A 1 70 ? 4.904 -10.145 -1.069 1.00 84.19 70 PRO A C 1
ATOM 567 O O . PRO A 1 70 ? 3.978 -9.785 -0.346 1.00 84.19 70 PRO A O 1
ATOM 570 N N . VAL A 1 71 ? 4.744 -11.055 -2.038 1.00 86.38 71 VAL A N 1
ATOM 571 C CA . VAL A 1 71 ? 3.442 -11.627 -2.442 1.00 86.38 71 VAL A CA 1
ATOM 572 C C . VAL A 1 71 ? 2.666 -12.188 -1.251 1.00 86.38 71 VAL A C 1
ATOM 574 O O . VAL A 1 71 ? 1.510 -11.831 -1.069 1.00 86.38 71 VAL A O 1
ATOM 577 N N . LEU A 1 72 ? 3.316 -12.976 -0.387 1.00 85.88 72 LEU A N 1
ATOM 578 C CA . LEU A 1 72 ? 2.674 -13.561 0.796 1.00 85.88 72 LEU A CA 1
ATOM 579 C C . LEU A 1 72 ? 2.116 -12.495 1.747 1.00 85.88 72 LEU A C 1
ATOM 581 O O . LEU A 1 72 ? 0.954 -12.561 2.140 1.00 85.88 72 LEU A O 1
ATOM 585 N N . SER A 1 73 ? 2.924 -11.488 2.088 1.00 84.81 73 SER A N 1
ATOM 586 C CA . SER A 1 73 ? 2.496 -10.425 2.999 1.00 84.81 73 SER A CA 1
ATOM 587 C C . SER A 1 73 ? 1.392 -9.557 2.388 1.00 84.81 73 SER A C 1
ATOM 589 O O . SER A 1 73 ? 0.522 -9.078 3.112 1.00 84.81 73 SER A O 1
ATOM 591 N N . MET A 1 74 ? 1.399 -9.364 1.064 1.00 84.62 74 MET A N 1
ATOM 592 C CA . MET A 1 74 ? 0.319 -8.666 0.360 1.00 84.62 74 MET A CA 1
ATOM 593 C C . MET A 1 74 ? -0.978 -9.478 0.350 1.00 84.62 74 MET A C 1
ATOM 595 O O . MET A 1 74 ? -2.026 -8.901 0.609 1.00 84.62 74 MET A O 1
ATOM 599 N N . SER A 1 75 ? -0.926 -10.795 0.127 1.00 87.88 75 SER A N 1
ATOM 600 C CA . SER A 1 75 ? -2.115 -11.660 0.185 1.00 87.88 75 SER A CA 1
ATOM 601 C C . SER A 1 75 ? -2.729 -11.714 1.585 1.00 87.88 75 SER A C 1
AT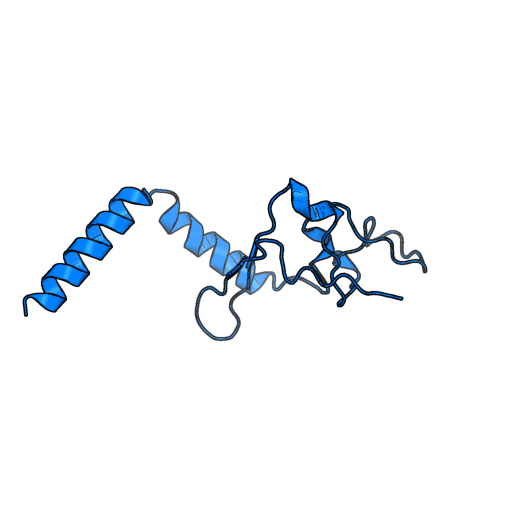OM 603 O O . SER A 1 75 ? -3.948 -11.701 1.728 1.00 87.88 75 SER A O 1
ATOM 605 N N . MET A 1 76 ? -1.899 -11.734 2.632 1.00 86.94 76 MET A N 1
ATOM 606 C CA . MET A 1 76 ? -2.385 -11.647 4.013 1.00 86.94 76 MET A CA 1
ATOM 607 C C . MET A 1 76 ? -3.068 -10.309 4.295 1.00 86.94 76 MET A C 1
ATOM 609 O O . MET A 1 76 ? -4.105 -10.276 4.954 1.00 86.94 76 MET A O 1
ATOM 613 N N . LEU A 1 77 ? -2.499 -9.207 3.798 1.00 85.81 77 LEU A N 1
ATOM 614 C CA . LEU A 1 77 ? -3.137 -7.905 3.929 1.00 85.81 77 LEU A CA 1
ATOM 615 C C . LEU A 1 77 ? -4.461 -7.849 3.167 1.00 85.81 77 LEU A C 1
ATOM 617 O O . LEU A 1 77 ? -5.427 -7.331 3.709 1.00 85.81 77 LEU A O 1
ATOM 621 N N . ASP A 1 78 ? -4.506 -8.368 1.945 1.00 87.56 78 ASP A N 1
ATOM 622 C CA . ASP A 1 78 ? -5.721 -8.407 1.131 1.00 87.56 78 ASP A CA 1
ATOM 623 C C . ASP A 1 78 ? -6.855 -9.119 1.885 1.00 87.56 78 ASP A C 1
ATOM 625 O O . ASP A 1 78 ? -7.923 -8.549 2.099 1.00 87.56 78 ASP A O 1
ATOM 629 N N . ALA A 1 79 ? -6.567 -10.292 2.457 1.00 88.25 79 ALA A N 1
ATOM 630 C CA . ALA A 1 79 ? -7.507 -11.010 3.316 1.00 88.25 79 ALA A CA 1
ATOM 631 C C . ALA A 1 79 ? -7.933 -10.207 4.564 1.00 88.25 79 ALA A C 1
ATOM 633 O O . ALA A 1 79 ? -9.090 -10.273 4.983 1.00 88.25 79 ALA A O 1
ATOM 634 N N . ALA A 1 80 ? -7.024 -9.432 5.163 1.00 86.12 80 ALA A N 1
ATOM 635 C CA . ALA A 1 80 ? -7.362 -8.559 6.284 1.00 86.12 80 ALA A CA 1
ATOM 636 C C . ALA A 1 80 ? -8.287 -7.409 5.849 1.00 86.12 80 ALA A C 1
ATOM 638 O O . ALA A 1 80 ? -9.248 -7.105 6.558 1.00 86.12 80 ALA A O 1
ATOM 639 N N . LEU A 1 81 ? -8.040 -6.803 4.683 1.00 87.50 81 LEU A N 1
ATOM 640 C CA . LEU A 1 81 ? -8.838 -5.700 4.139 1.00 87.50 81 LEU A CA 1
ATOM 641 C C . LEU A 1 81 ? -10.278 -6.121 3.835 1.00 87.50 81 LEU A C 1
ATOM 643 O O . LEU A 1 81 ? -11.186 -5.338 4.107 1.00 87.50 81 LEU A O 1
ATOM 647 N N . VAL A 1 82 ? -10.506 -7.367 3.409 1.00 90.19 82 VAL A N 1
ATOM 648 C CA . VAL A 1 82 ? -11.859 -7.929 3.214 1.00 90.19 82 VAL A CA 1
ATOM 649 C C . VAL A 1 82 ? -12.727 -7.803 4.475 1.00 90.19 82 VAL A C 1
ATOM 651 O O . VAL A 1 82 ? -13.928 -7.552 4.387 1.00 90.19 82 VAL A O 1
ATOM 654 N N . SER A 1 83 ? -12.139 -7.915 5.672 1.00 87.00 83 SER A N 1
ATOM 655 C CA . SER A 1 83 ? -12.893 -7.742 6.927 1.00 87.00 83 SER A CA 1
ATOM 656 C C . SER A 1 83 ? -13.348 -6.294 7.152 1.00 87.00 83 SER A C 1
ATOM 658 O O . SER A 1 83 ? -14.358 -6.064 7.816 1.00 87.00 83 SER A O 1
ATOM 660 N N . PHE A 1 84 ? -12.628 -5.321 6.589 1.00 85.50 84 PHE A N 1
ATOM 661 C CA . PHE A 1 84 ? -12.942 -3.895 6.689 1.00 85.50 84 PHE A CA 1
ATOM 662 C C . PHE A 1 84 ? -13.872 -3.400 5.578 1.00 85.50 84 PHE A C 1
ATOM 664 O O . PHE A 1 84 ? -14.492 -2.359 5.758 1.00 85.50 84 PHE A O 1
ATOM 671 N N . GLU A 1 85 ? -14.037 -4.131 4.471 1.00 87.94 85 GLU A N 1
ATOM 672 C CA . GLU A 1 85 ? -14.898 -3.712 3.349 1.00 87.94 85 GLU A CA 1
ATOM 673 C C . GLU A 1 85 ? -16.356 -3.457 3.749 1.00 87.94 85 GLU A C 1
ATOM 675 O O . GLU A 1 85 ? -17.038 -2.633 3.145 1.00 87.94 85 GLU A O 1
ATOM 680 N N . LYS A 1 86 ? -16.843 -4.161 4.775 1.00 87.19 86 LYS A N 1
ATOM 681 C CA . LYS A 1 86 ? -18.221 -4.037 5.273 1.00 87.19 86 LYS A CA 1
ATOM 682 C C . LYS A 1 86 ? -18.365 -3.015 6.403 1.00 87.19 86 LYS A C 1
ATOM 684 O O . LYS A 1 86 ? -19.466 -2.851 6.924 1.00 87.19 86 LYS A O 1
ATOM 689 N N . ILE A 1 87 ? -17.271 -2.377 6.818 1.00 89.62 87 ILE A N 1
ATOM 690 C CA . ILE A 1 87 ? -17.241 -1.438 7.939 1.00 89.62 87 ILE A CA 1
ATOM 691 C C . ILE A 1 87 ? -17.161 -0.021 7.383 1.00 89.62 87 ILE A C 1
ATOM 693 O O . ILE A 1 87 ? -16.222 0.328 6.671 1.00 89.62 87 ILE A O 1
ATOM 697 N N . ASP A 1 88 ? -18.121 0.821 7.759 1.00 90.50 88 ASP A N 1
ATOM 698 C CA . ASP A 1 88 ? -18.036 2.246 7.470 1.00 90.50 88 ASP A CA 1
ATOM 699 C C . ASP A 1 88 ? -16.982 2.916 8.367 1.00 90.50 88 ASP A C 1
ATOM 701 O O . ASP A 1 88 ? -16.957 2.758 9.592 1.00 90.50 88 ASP A O 1
ATOM 705 N N . VAL A 1 89 ? -16.104 3.697 7.739 1.00 90.56 89 VAL A N 1
ATOM 706 C CA . VAL A 1 89 ? -15.020 4.425 8.404 1.00 90.56 89 VAL A CA 1
ATOM 707 C C . VAL A 1 89 ? -15.576 5.446 9.401 1.00 90.56 89 VAL A C 1
ATOM 709 O O . VAL A 1 89 ? -14.941 5.680 10.432 1.00 90.56 89 VAL A O 1
ATOM 712 N N . GLN A 1 90 ? -16.757 6.026 9.144 1.00 92.31 90 GLN A N 1
ATOM 713 C CA . GLN A 1 90 ? -17.392 6.944 10.099 1.00 92.31 90 GLN A CA 1
ATOM 714 C C . GLN A 1 90 ? -17.825 6.208 11.371 1.00 92.31 90 GLN A C 1
ATOM 716 O O . GLN A 1 90 ? -17.431 6.607 12.466 1.00 92.31 90 GLN A O 1
ATOM 721 N N . GLN A 1 91 ? -18.508 5.069 11.234 1.00 92.12 91 GLN A N 1
ATOM 722 C CA . GLN A 1 91 ? -18.904 4.227 12.372 1.00 92.12 91 GLN A CA 1
ATOM 723 C C . GLN A 1 91 ? -17.693 3.732 13.178 1.00 92.12 91 GLN A C 1
ATOM 725 O O . GLN A 1 91 ? -17.719 3.695 14.412 1.00 92.12 91 GLN A O 1
ATOM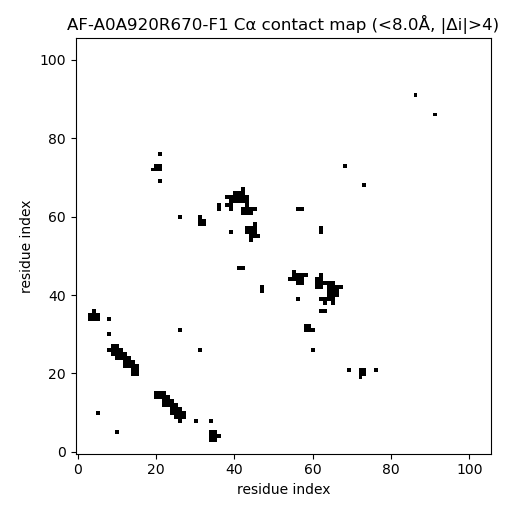 730 N N . LEU A 1 92 ? -16.600 3.374 12.495 1.00 91.50 92 LEU A N 1
ATOM 731 C CA . LEU A 1 92 ? -15.345 3.002 13.150 1.00 91.50 92 LEU A CA 1
ATOM 732 C C . LEU A 1 92 ? -14.777 4.170 13.972 1.00 91.50 92 LEU A C 1
ATOM 734 O O . LEU A 1 92 ? -14.309 3.970 15.098 1.00 91.50 92 LEU A O 1
ATOM 738 N N . ARG A 1 93 ? -14.829 5.392 13.428 1.00 92.88 93 ARG A N 1
ATOM 739 C CA . ARG A 1 93 ? -14.353 6.598 14.113 1.00 92.88 93 ARG A CA 1
ATOM 740 C C . ARG A 1 93 ? -15.202 6.931 15.336 1.00 92.88 93 ARG A C 1
ATOM 742 O O . ARG A 1 93 ? -14.627 7.234 16.379 1.00 92.88 93 ARG A O 1
ATOM 749 N N . GLU A 1 94 ? -16.522 6.836 15.229 1.00 94.94 94 GLU A N 1
ATOM 750 C CA . GLU A 1 94 ? -17.449 7.059 16.345 1.00 94.94 94 GLU A CA 1
ATOM 751 C C . GLU A 1 94 ? -17.168 6.098 17.504 1.00 94.94 94 GLU A C 1
ATOM 753 O O . GLU A 1 94 ? -16.944 6.541 18.631 1.00 94.94 94 GLU A O 1
ATOM 758 N N . LYS A 1 95 ? -17.062 4.791 17.223 1.00 93.38 95 LYS A N 1
ATOM 759 C CA . LYS A 1 95 ? -16.707 3.794 18.247 1.00 93.38 95 LYS A CA 1
ATOM 760 C C . LYS A 1 95 ? -15.336 4.052 18.868 1.00 93.38 95 LYS A C 1
ATOM 762 O O . LYS A 1 95 ? -15.171 3.891 20.073 1.00 93.38 95 LYS A O 1
ATOM 767 N N . SER A 1 96 ? -14.349 4.452 18.064 1.00 94.81 96 SER A N 1
ATOM 768 C CA . SER A 1 96 ? -13.016 4.795 18.570 1.00 94.81 96 SER A CA 1
ATOM 769 C C . SER A 1 96 ? -13.059 5.966 19.556 1.00 94.81 96 SER A C 1
ATOM 771 O O . SER A 1 96 ? -12.361 5.914 20.570 1.00 94.81 96 SER A O 1
ATOM 773 N N . ILE A 1 97 ? -13.866 6.996 19.282 1.00 96.25 97 ILE A N 1
ATOM 774 C CA . ILE A 1 97 ? -14.044 8.142 20.183 1.00 96.25 97 ILE A CA 1
ATOM 775 C C . ILE A 1 97 ? -14.718 7.686 21.479 1.00 96.25 97 ILE A C 1
ATOM 777 O O . ILE A 1 97 ? -14.144 7.897 22.542 1.00 96.25 97 ILE A O 1
ATOM 781 N N . GLN A 1 98 ? -15.839 6.962 21.393 1.00 96.00 98 GLN A N 1
ATOM 782 C CA . GLN A 1 98 ? -16.572 6.463 22.566 1.00 96.00 98 GLN A CA 1
ATOM 783 C C . GLN A 1 98 ? -15.695 5.610 23.493 1.00 96.00 98 GLN A C 1
ATOM 785 O O . GLN A 1 98 ? -15.734 5.765 24.710 1.00 96.00 98 GLN A O 1
ATOM 790 N N . LEU A 1 99 ? -14.870 4.721 22.928 1.00 95.12 99 LEU A N 1
ATOM 791 C CA . LEU A 1 99 ? -13.941 3.899 23.711 1.00 95.12 99 LEU A CA 1
ATOM 792 C C . LEU A 1 99 ? -12.854 4.736 24.396 1.00 95.12 99 LEU A C 1
ATOM 794 O O . LEU A 1 99 ? -12.454 4.425 25.516 1.00 95.12 99 LEU A O 1
ATOM 798 N N . THR A 1 100 ? -12.379 5.791 23.734 1.00 96.00 100 THR A N 1
ATOM 799 C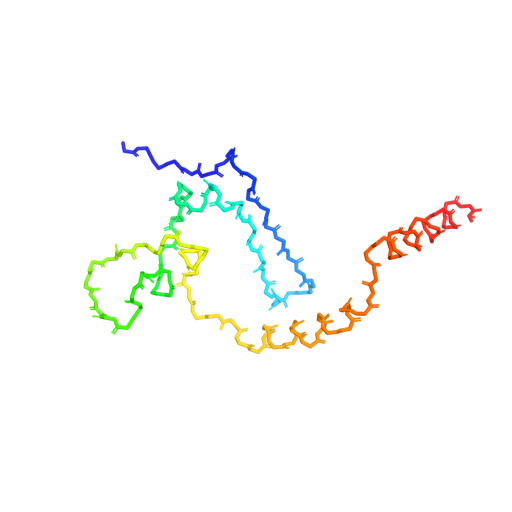 CA . THR A 1 100 ? -11.365 6.689 24.305 1.00 96.00 100 THR A CA 1
ATOM 800 C C . THR A 1 100 ? -11.970 7.555 25.410 1.00 96.00 100 THR A C 1
ATOM 802 O O . THR A 1 100 ? -11.350 7.729 26.453 1.00 96.00 100 THR A O 1
ATOM 805 N N . GLU A 1 101 ? -13.193 8.052 25.219 1.00 96.62 101 GLU A N 1
ATOM 806 C CA . GLU A 1 101 ? -13.950 8.796 26.233 1.00 96.62 101 GLU A CA 1
ATOM 807 C C . GLU A 1 101 ? -14.248 7.933 27.462 1.00 96.62 101 GLU A C 1
ATOM 809 O O . GLU A 1 101 ? -14.027 8.382 28.584 1.00 96.62 101 GLU A O 1
ATOM 814 N N . LEU A 1 102 ? -14.653 6.673 27.261 1.00 95.56 102 LEU A N 1
ATOM 815 C CA . LEU A 1 102 ? -14.843 5.719 28.353 1.00 95.56 102 LEU A CA 1
ATOM 816 C C . LEU A 1 102 ? -13.551 5.529 29.156 1.00 95.56 102 LEU A C 1
ATOM 818 O O . LEU A 1 102 ? -13.585 5.597 30.380 1.00 95.56 102 LEU A O 1
ATOM 822 N N . PHE A 1 103 ? -12.415 5.336 28.479 1.00 94.75 103 PHE A N 1
ATOM 823 C CA . PHE A 1 103 ? -11.119 5.186 29.144 1.00 94.75 103 PHE A CA 1
ATOM 824 C C . PHE A 1 103 ? -10.712 6.433 29.940 1.00 94.75 103 PHE A C 1
ATOM 826 O O . PHE A 1 103 ? -10.135 6.298 31.009 1.00 94.75 103 PHE A O 1
ATOM 833 N N . LEU A 1 104 ? -11.024 7.634 29.445 1.00 95.00 104 LEU A N 1
ATOM 834 C CA . LEU A 1 104 ? -10.760 8.888 30.162 1.00 95.00 104 LEU A CA 1
ATOM 835 C C . LEU A 1 104 ? -11.675 9.095 31.380 1.00 95.00 104 LEU A C 1
ATOM 837 O O . LEU A 1 104 ? -11.321 9.862 32.271 1.00 95.00 104 LEU A O 1
ATOM 841 N N . SER A 1 105 ? -12.855 8.472 31.392 1.00 90.94 105 SER A N 1
ATOM 842 C CA . SER A 1 105 ? -13.835 8.587 32.481 1.00 90.94 105 SER A CA 1
ATOM 843 C C . SER A 1 105 ? -13.635 7.594 33.636 1.00 90.94 105 SER A C 1
ATOM 845 O O . SER A 1 105 ? -14.334 7.708 34.644 1.00 90.94 105 SER A O 1
ATOM 847 N N . LEU A 1 106 ? -12.721 6.629 33.478 1.00 79.38 106 LEU A N 1
ATOM 848 C CA . LEU A 1 106 ? -12.323 5.633 34.483 1.00 79.38 106 LEU A CA 1
ATOM 849 C C . LEU A 1 106 ? -11.117 6.121 35.296 1.00 79.38 106 LEU A C 1
ATOM 851 O O . LEU A 1 106 ? -11.081 5.798 36.504 1.00 79.38 106 LEU A O 1
#

Nearest PDB structures (foldseek):
  1qz9-assembly1_A-2  TM=9.108E-01  e=9.339E-05  Pseudomonas fluorescens
  3e9k-assembly1_A-2  TM=8.714E-01  e=2.597E-03  Homo sapiens
  2hzp-assembly1_A-2  TM=8.691E-01  e=3.646E-03  Homo sapiens

pLDDT: mean 78.6, std 15.61, range [31.88, 96.62]

Foldseek 3Di:
DDDPAPPPFPWDWAADDDPPADIDTDGDLVCLQPHADPQAALQQACCSPVPDPDGDGDSGPSVNDHDDDPVVNVVVVVVVVVVCPPPDPVVVVVVVVVVVVVVVVD

Secondary structure (DSSP, 8-state):
----B-TTS--EEEE-SSTTPPEEEE--GGGTTT-B-SS--GGGBSSTTS--SS--B-SSGGGG--S---HHHHHHHHHHHHHHTTS-HHHHHHHHHHHHHHHHH-